Protein AF-A0A9X3YF16-F1 (afdb_monomer_lite)

Structure (mmCIF, N/CA/C/O backbone):
data_AF-A0A9X3YF16-F1
#
_entry.id   AF-A0A9X3YF16-F1
#
loop_
_atom_site.group_PDB
_atom_site.id
_atom_site.type_symbol
_atom_site.label_atom_id
_atom_site.label_alt_id
_atom_site.label_comp_id
_atom_site.label_asym_id
_atom_site.label_entity_id
_atom_site.label_seq_id
_atom_site.pdbx_PDB_ins_code
_atom_site.Cartn_x
_atom_site.Cartn_y
_atom_site.Cartn_z
_atom_site.occupancy
_atom_site.B_iso_or_equiv
_atom_site.auth_seq_id
_atom_site.auth_comp_id
_atom_site.auth_asym_id
_atom_site.auth_atom_id
_atom_site.pdbx_PDB_model_num
ATOM 1 N N . PHE A 1 1 ? 12.508 5.330 1.587 1.00 43.59 1 PHE A N 1
ATOM 2 C CA . PHE A 1 1 ? 12.145 4.875 2.956 1.00 43.59 1 PHE A CA 1
ATOM 3 C C . PHE A 1 1 ? 11.051 3.786 3.001 1.00 43.59 1 PHE A C 1
ATOM 5 O O . PHE A 1 1 ? 10.777 3.296 4.087 1.00 43.59 1 PHE A O 1
ATOM 12 N N . TYR A 1 2 ? 10.489 3.319 1.870 1.00 50.84 2 TYR A N 1
ATOM 13 C CA . TYR A 1 2 ? 9.583 2.142 1.817 1.00 50.84 2 TYR A CA 1
ATOM 14 C C . TYR A 1 2 ? 10.222 0.893 1.200 1.00 50.84 2 TYR A C 1
ATOM 16 O O . TYR A 1 2 ? 9.532 -0.011 0.733 1.00 50.84 2 TYR A O 1
ATOM 24 N N . ASP A 1 3 ? 11.551 0.831 1.236 1.00 57.22 3 ASP A N 1
ATOM 25 C CA . ASP A 1 3 ? 12.335 -0.262 0.661 1.00 57.22 3 ASP A CA 1
ATOM 26 C C . ASP A 1 3 ? 11.970 -1.622 1.276 1.00 57.22 3 ASP A C 1
ATOM 28 O O . ASP A 1 3 ? 12.069 -2.654 0.636 1.00 57.22 3 ASP A O 1
ATOM 32 N N . CYS A 1 4 ? 11.412 -1.620 2.486 1.00 56.59 4 CYS A N 1
ATOM 33 C CA . CYS A 1 4 ? 11.103 -2.821 3.242 1.00 56.59 4 CYS A CA 1
ATOM 34 C C . CYS A 1 4 ? 9.964 -3.697 2.695 1.00 56.59 4 CYS A C 1
ATOM 36 O O . CYS A 1 4 ? 10.047 -4.924 2.722 1.00 56.59 4 CYS A O 1
ATOM 38 N N . VAL A 1 5 ? 8.899 -3.086 2.171 1.00 60.16 5 VAL A N 1
ATOM 39 C CA . VAL A 1 5 ? 7.775 -3.842 1.581 1.00 60.16 5 VAL A CA 1
ATOM 40 C C . VAL A 1 5 ? 8.208 -4.505 0.270 1.00 60.16 5 VAL A C 1
ATOM 42 O O . VAL A 1 5 ? 7.710 -5.568 -0.092 1.00 60.16 5 VAL A O 1
ATOM 45 N N . ARG A 1 6 ? 9.191 -3.901 -0.402 1.00 59.97 6 ARG A N 1
ATOM 46 C CA . ARG A 1 6 ? 9.801 -4.402 -1.628 1.00 59.97 6 ARG A CA 1
ATOM 47 C C . ARG A 1 6 ? 10.916 -5.424 -1.360 1.00 59.97 6 ARG A C 1
ATOM 49 O O . ARG A 1 6 ? 10.971 -6.450 -2.033 1.00 59.97 6 ARG A O 1
ATOM 56 N N . ALA A 1 7 ? 11.742 -5.193 -0.339 1.00 55.59 7 ALA A N 1
ATOM 57 C CA . ALA A 1 7 ? 12.826 -6.071 0.107 1.00 55.59 7 ALA A CA 1
ATOM 58 C C . ALA A 1 7 ? 12.316 -7.386 0.714 1.00 55.59 7 ALA A C 1
ATOM 60 O O . ALA A 1 7 ? 12.927 -8.432 0.499 1.00 55.59 7 ALA A O 1
ATOM 61 N N . GLY A 1 8 ? 11.144 -7.373 1.364 1.00 56.91 8 GLY A N 1
ATOM 62 C CA . GLY A 1 8 ? 10.483 -8.592 1.843 1.00 56.91 8 GLY A CA 1
ATOM 63 C C . GLY A 1 8 ? 10.192 -9.617 0.737 1.00 56.91 8 GLY A C 1
ATOM 64 O O . GLY A 1 8 ? 10.149 -10.812 1.014 1.00 56.91 8 GLY A O 1
ATOM 65 N N . GLN A 1 9 ? 10.065 -9.184 -0.524 1.00 52.62 9 GLN A N 1
ATOM 66 C CA . GLN A 1 9 ? 9.916 -10.091 -1.667 1.00 52.62 9 GLN A CA 1
ATOM 67 C C . GLN A 1 9 ? 11.254 -10.684 -2.145 1.00 52.62 9 GLN A C 1
ATOM 69 O O . GLN A 1 9 ? 11.275 -11.743 -2.764 1.00 52.62 9 GLN A O 1
ATOM 74 N N . LEU A 1 10 ? 12.376 -10.027 -1.847 1.00 48.06 10 LEU A N 1
ATOM 75 C CA . LEU A 1 10 ? 13.723 -10.468 -2.224 1.00 48.06 10 LEU A CA 1
ATOM 76 C C . LEU A 1 10 ? 14.343 -11.430 -1.195 1.00 48.06 10 LEU A C 1
ATOM 78 O O . LEU A 1 10 ? 15.524 -11.751 -1.295 1.00 48.06 10 LEU A O 1
ATOM 82 N N . GLY A 1 11 ? 13.590 -11.865 -0.174 1.00 45.53 11 GLY A N 1
ATOM 83 C CA . GLY A 1 11 ? 14.117 -12.708 0.911 1.00 45.53 11 GLY A CA 1
ATOM 84 C C . GLY A 1 11 ? 15.170 -12.005 1.779 1.00 45.53 11 GLY A C 1
ATOM 85 O O . GLY A 1 11 ? 15.744 -12.609 2.680 1.00 45.53 11 GLY A O 1
ATOM 86 N N . GLN A 1 12 ? 15.416 -10.718 1.528 1.00 48.00 12 GLN A N 1
ATOM 87 C CA . GLN A 1 12 ? 16.156 -9.830 2.406 1.00 48.00 12 GLN A CA 1
ATOM 88 C C . GLN A 1 12 ? 15.147 -9.323 3.425 1.00 48.00 12 GLN A C 1
ATOM 90 O O . GLN A 1 12 ? 14.543 -8.261 3.289 1.00 48.00 12 GLN A O 1
ATOM 95 N N . GLU A 1 13 ? 14.901 -10.179 4.413 1.00 44.78 13 GLU A N 1
ATOM 96 C CA . GLU A 1 13 ? 14.236 -9.834 5.661 1.00 44.78 13 GLU A CA 1
ATOM 97 C C . GLU A 1 13 ? 14.681 -8.425 6.056 1.00 44.78 13 GLU A C 1
ATOM 99 O O . GLU A 1 13 ? 15.879 -8.154 6.134 1.00 44.78 13 GLU A O 1
ATOM 104 N N . CYS A 1 14 ? 13.715 -7.531 6.248 1.00 53.06 14 CYS A N 1
ATOM 105 C CA . CYS A 1 14 ? 13.881 -6.175 6.750 1.00 53.06 14 CYS A CA 1
ATOM 106 C C . CYS A 1 14 ? 14.637 -6.119 8.083 1.00 53.06 14 CYS A C 1
ATOM 108 O O . CYS A 1 14 ? 14.074 -5.814 9.128 1.00 53.06 14 CYS A O 1
ATOM 110 N N . LYS A 1 15 ? 15.937 -6.393 8.063 1.00 45.81 15 LYS A N 1
ATOM 111 C CA . LYS A 1 15 ? 16.815 -6.372 9.231 1.00 45.81 15 LYS A CA 1
ATOM 112 C C . LYS A 1 15 ? 17.221 -4.955 9.630 1.00 45.81 15 LYS A C 1
ATOM 114 O O . LYS A 1 15 ? 17.847 -4.784 10.666 1.00 45.81 15 LYS A O 1
ATOM 119 N N . LEU A 1 16 ? 16.841 -3.943 8.845 1.00 46.59 16 LEU A N 1
ATOM 120 C CA . LEU A 1 16 ? 17.149 -2.535 9.112 1.00 46.59 16 LEU A CA 1
ATOM 121 C C . LEU A 1 16 ? 15.959 -1.727 9.662 1.00 46.59 16 LEU A C 1
ATOM 123 O O . LEU A 1 16 ? 16.189 -0.652 10.209 1.00 46.59 16 LEU A O 1
ATOM 127 N N . ASN A 1 17 ? 14.708 -2.209 9.569 1.00 52.16 17 ASN A N 1
ATOM 128 C CA . ASN A 1 17 ? 13.563 -1.560 10.223 1.00 52.16 17 ASN A CA 1
ATOM 129 C C . ASN A 1 17 ? 12.371 -2.519 10.396 1.00 52.16 17 ASN A C 1
ATOM 131 O O . ASN A 1 17 ? 12.071 -3.298 9.494 1.00 52.16 17 ASN A O 1
ATOM 135 N N . SER A 1 18 ? 11.663 -2.451 11.528 1.00 58.12 18 SER A N 1
ATOM 136 C CA . SER A 1 18 ? 10.493 -3.307 11.786 1.00 58.12 18 SER A CA 1
ATOM 137 C C . SER A 1 18 ? 9.398 -3.080 10.725 1.00 58.12 18 SER A C 1
ATOM 139 O O . SER A 1 18 ? 9.183 -1.926 10.332 1.00 58.12 18 SER A O 1
ATOM 141 N N . PRO A 1 19 ? 8.651 -4.118 10.284 1.00 64.31 19 PRO A N 1
ATOM 142 C CA . PRO A 1 19 ? 7.491 -3.955 9.392 1.00 64.31 19 PRO A CA 1
ATOM 143 C C . PRO A 1 19 ? 6.504 -2.893 9.905 1.00 64.31 19 PRO A C 1
ATOM 145 O O . PRO A 1 19 ? 5.880 -2.181 9.120 1.00 64.31 19 PRO A O 1
ATOM 148 N N . GLN A 1 20 ? 6.460 -2.702 11.226 1.00 68.50 20 GLN A N 1
ATOM 149 C CA . GLN A 1 20 ? 5.693 -1.664 11.902 1.00 68.50 20 GLN A CA 1
ATOM 150 C C . GLN A 1 20 ? 6.000 -0.241 11.397 1.00 68.50 20 GLN A C 1
ATOM 152 O O . GLN A 1 20 ? 5.081 0.551 11.200 1.00 68.50 20 GLN A O 1
ATOM 157 N N . SER A 1 21 ? 7.271 0.099 11.152 1.00 71.19 21 SER A N 1
ATOM 158 C CA . SER A 1 21 ? 7.656 1.435 10.671 1.00 71.19 21 SER A CA 1
ATOM 159 C C . SER A 1 21 ? 7.239 1.677 9.222 1.00 71.19 21 SER A C 1
ATOM 161 O O . SER A 1 21 ? 6.919 2.811 8.853 1.00 71.19 21 SER A O 1
ATOM 163 N N . ALA A 1 22 ? 7.197 0.623 8.402 1.00 73.56 22 ALA A N 1
ATOM 164 C CA . ALA A 1 22 ? 6.645 0.716 7.056 1.00 73.56 22 ALA A CA 1
ATOM 165 C C . ALA A 1 22 ? 5.130 0.965 7.115 1.00 73.56 22 ALA A C 1
ATOM 167 O O . ALA A 1 22 ? 4.631 1.850 6.423 1.00 73.56 22 ALA A O 1
ATOM 168 N N . TYR A 1 23 ? 4.407 0.260 7.989 1.00 80.56 23 TYR A N 1
ATOM 169 C CA . TYR A 1 23 ? 2.962 0.435 8.161 1.00 80.56 23 TYR A CA 1
ATOM 170 C C . TYR A 1 23 ? 2.583 1.826 8.676 1.00 80.56 23 TYR A C 1
ATOM 172 O O . TYR A 1 23 ? 1.643 2.427 8.157 1.00 80.56 23 TYR A O 1
ATOM 180 N N . ASP A 1 24 ? 3.326 2.371 9.643 1.00 81.19 24 ASP A N 1
ATOM 181 C CA . ASP A 1 24 ? 3.095 3.726 10.163 1.00 81.19 24 ASP A CA 1
ATOM 182 C C . ASP A 1 24 ? 3.248 4.782 9.062 1.00 81.19 24 ASP A C 1
ATOM 184 O O . ASP A 1 24 ? 2.406 5.665 8.882 1.00 81.19 24 ASP A O 1
ATOM 188 N N . SER A 1 25 ? 4.291 4.627 8.251 1.00 79.88 25 SER A N 1
ATOM 189 C CA . SER A 1 25 ? 4.562 5.524 7.135 1.00 79.88 25 SER A CA 1
ATOM 190 C C . SER A 1 25 ? 3.444 5.426 6.075 1.00 79.88 25 SER A C 1
ATOM 192 O O . SER A 1 25 ? 2.908 6.456 5.655 1.00 79.88 25 SER A O 1
ATOM 194 N N . ILE A 1 26 ? 2.999 4.213 5.707 1.00 81.62 26 ILE A N 1
ATOM 195 C CA . ILE A 1 26 ? 1.885 4.039 4.757 1.00 81.62 26 ILE A CA 1
ATOM 196 C C . ILE A 1 26 ? 0.583 4.616 5.328 1.00 81.62 26 ILE A C 1
ATOM 198 O O . ILE A 1 26 ? -0.162 5.280 4.610 1.00 81.62 26 ILE A O 1
ATOM 202 N N . THR A 1 27 ? 0.327 4.419 6.623 1.00 85.00 27 THR A N 1
ATOM 203 C CA . THR A 1 27 ? -0.831 4.994 7.323 1.00 85.00 27 THR A CA 1
ATOM 204 C C . THR A 1 27 ? -0.830 6.517 7.202 1.00 85.00 27 THR A C 1
ATOM 206 O O . THR A 1 27 ? -1.839 7.102 6.818 1.00 85.00 27 THR A O 1
ATOM 209 N N . LYS A 1 28 ? 0.313 7.176 7.427 1.00 84.56 28 LYS A N 1
ATOM 210 C CA . LYS A 1 28 ? 0.450 8.630 7.229 1.00 84.56 28 LYS A CA 1
ATOM 211 C C . LYS A 1 28 ? 0.184 9.048 5.784 1.00 84.56 28 LYS A C 1
ATOM 213 O O . LYS A 1 28 ? -0.497 10.044 5.551 1.00 84.56 28 LYS A O 1
ATOM 218 N N . ALA A 1 29 ? 0.682 8.288 4.813 1.00 83.31 29 ALA A N 1
ATOM 219 C CA . ALA A 1 29 ? 0.458 8.577 3.400 1.00 83.31 29 ALA A CA 1
ATOM 220 C C . ALA A 1 29 ? -1.022 8.406 2.994 1.00 83.31 29 ALA A C 1
ATOM 222 O O . ALA A 1 29 ? -1.550 9.215 2.231 1.00 83.31 29 ALA A O 1
ATOM 223 N N . LEU A 1 30 ? -1.717 7.409 3.547 1.00 83.00 30 LEU A N 1
ATOM 224 C CA . LEU A 1 30 ? -3.161 7.212 3.390 1.00 83.00 30 LEU A CA 1
ATOM 225 C C . LEU A 1 30 ? -3.970 8.349 4.020 1.00 83.00 30 LEU A C 1
ATOM 227 O O . LEU A 1 30 ? -4.871 8.889 3.378 1.00 83.00 30 LEU A O 1
ATOM 231 N N . VAL A 1 31 ? -3.619 8.75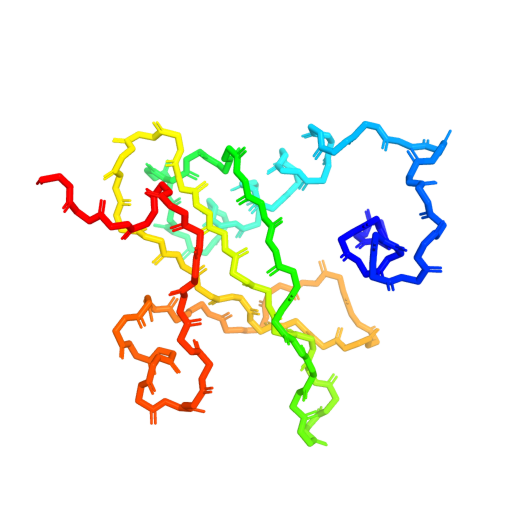5 5.241 1.00 85.19 31 VAL A N 1
ATOM 232 C CA . VAL A 1 31 ? -4.214 9.906 5.938 1.00 85.19 31 VAL A CA 1
ATOM 233 C C . VAL A 1 31 ? -4.068 11.173 5.093 1.00 85.19 31 VAL A C 1
ATOM 235 O O . VAL A 1 31 ? -5.052 11.880 4.888 1.00 85.19 31 VAL A O 1
ATOM 238 N N . ALA A 1 32 ? -2.887 11.414 4.513 1.00 84.25 32 ALA A N 1
ATOM 239 C CA . ALA A 1 32 ? -2.641 12.544 3.612 1.00 84.25 32 ALA A CA 1
ATOM 240 C C . ALA A 1 32 ? -3.484 12.498 2.320 1.00 84.25 32 ALA A C 1
ATOM 242 O O . ALA A 1 32 ? -3.747 13.534 1.717 1.00 84.25 32 ALA A O 1
ATOM 243 N N . LYS A 1 33 ? -3.947 11.311 1.904 1.00 82.75 33 LYS A N 1
ATOM 244 C CA . LYS A 1 33 ? -4.886 11.106 0.786 1.00 82.75 33 LYS A CA 1
ATOM 245 C C . LYS A 1 33 ? -6.359 11.083 1.232 1.00 82.75 33 LYS A C 1
ATOM 247 O O . LYS A 1 33 ? -7.227 10.711 0.445 1.00 82.75 33 LYS A O 1
ATOM 252 N N . GLY A 1 34 ? -6.654 11.449 2.482 1.00 81.56 34 GLY A N 1
ATOM 253 C CA . GLY A 1 34 ? -8.012 11.507 3.034 1.00 81.56 34 GLY A CA 1
ATOM 254 C C . GLY A 1 34 ? -8.560 10.170 3.546 1.00 81.56 34 GLY A C 1
ATOM 255 O O . GLY A 1 34 ? -9.753 10.059 3.813 1.00 81.56 34 GLY A O 1
ATOM 256 N N . ARG A 1 35 ? -7.721 9.137 3.695 1.00 81.62 35 ARG A N 1
ATOM 257 C CA . ARG A 1 35 ? -8.098 7.812 4.224 1.00 81.62 35 ARG A CA 1
ATOM 258 C C . ARG A 1 35 ? -7.708 7.679 5.695 1.00 81.62 35 ARG A C 1
ATOM 260 O O . ARG A 1 35 ? -6.951 6.794 6.075 1.00 81.62 35 ARG A O 1
ATOM 267 N N . THR A 1 36 ? -8.226 8.584 6.520 1.00 77.56 36 THR A N 1
ATOM 268 C CA . THR A 1 36 ? -7.871 8.708 7.945 1.00 77.56 36 THR A CA 1
ATOM 269 C C . THR A 1 36 ? -8.350 7.554 8.826 1.00 77.56 36 THR A C 1
ATOM 271 O O . THR A 1 36 ? -7.870 7.400 9.943 1.00 77.56 36 THR A O 1
ATOM 274 N N . THR A 1 37 ? -9.269 6.729 8.327 1.00 76.56 37 THR A N 1
ATOM 275 C CA . THR A 1 37 ? -9.888 5.619 9.063 1.00 76.56 37 THR A CA 1
ATOM 276 C C . THR A 1 37 ? -9.170 4.281 8.898 1.00 76.56 37 THR A C 1
ATOM 278 O O . THR A 1 37 ? -9.602 3.297 9.484 1.00 76.56 37 T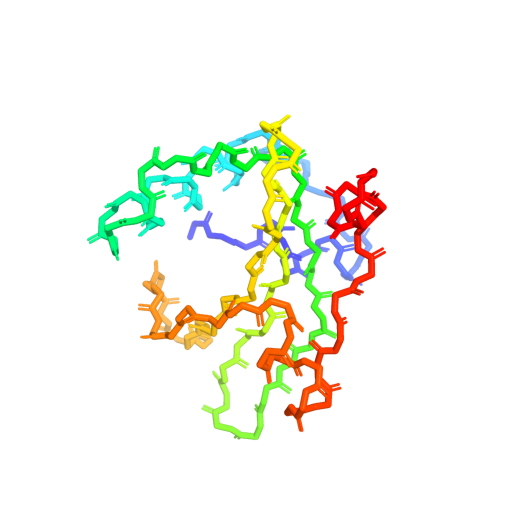HR A O 1
ATOM 281 N N . CYS A 1 38 ? -8.110 4.212 8.087 1.00 81.56 38 CYS A N 1
ATOM 282 C CA . CYS A 1 38 ? -7.374 2.974 7.854 1.00 81.56 38 CYS A CA 1
ATOM 283 C C . CYS A 1 38 ? -6.025 3.006 8.568 1.00 81.56 38 CYS A C 1
ATOM 285 O O . CYS A 1 38 ? -5.064 3.587 8.057 1.00 81.56 38 CYS A O 1
ATOM 287 N N . LYS A 1 39 ? -5.926 2.345 9.724 1.00 86.31 39 LYS A N 1
ATOM 288 C CA . LYS A 1 39 ? -4.629 2.105 10.360 1.00 86.31 39 LYS A CA 1
ATOM 289 C C . LYS A 1 39 ? -3.997 0.856 9.764 1.00 86.31 39 LYS A C 1
ATOM 291 O O . LYS A 1 39 ? -4.509 -0.232 9.975 1.00 86.31 39 LYS 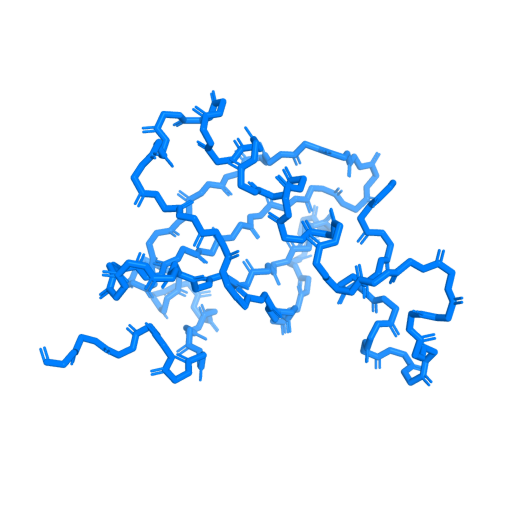A O 1
ATOM 296 N N . VAL A 1 40 ? -2.895 0.964 9.030 1.00 85.31 40 VAL A N 1
ATOM 297 C CA . VAL A 1 40 ? -2.296 -0.210 8.374 1.00 85.31 40 VAL A CA 1
ATOM 298 C C . VAL A 1 40 ? -1.775 -1.193 9.428 1.00 85.31 40 VAL A C 1
ATOM 300 O O . VAL A 1 40 ? -0.928 -0.845 10.247 1.00 85.31 40 VAL A O 1
ATOM 303 N N . ALA A 1 41 ? -2.284 -2.425 9.401 1.00 83.44 41 ALA A N 1
ATOM 304 C CA . ALA A 1 41 ? -1.815 -3.550 10.218 1.00 83.44 41 ALA A CA 1
ATOM 305 C C . ALA A 1 41 ? -1.093 -4.623 9.394 1.00 83.44 41 ALA A C 1
ATOM 307 O O . ALA A 1 41 ? -0.405 -5.475 9.950 1.00 83.44 41 ALA A O 1
ATOM 308 N N . GLY A 1 42 ? -1.240 -4.586 8.072 1.00 82.94 42 GLY A N 1
ATOM 309 C CA . GLY A 1 42 ? -0.523 -5.463 7.161 1.00 82.94 42 GLY A CA 1
ATOM 310 C C . GLY A 1 42 ? -0.338 -4.790 5.814 1.00 82.94 42 GLY A C 1
ATOM 311 O O . GLY A 1 42 ? -1.215 -4.060 5.360 1.00 82.94 42 GLY A O 1
ATOM 312 N N . ALA A 1 43 ? 0.793 -5.044 5.170 1.00 83.31 43 ALA A N 1
ATOM 313 C CA . ALA A 1 43 ? 1.033 -4.649 3.792 1.00 83.31 43 ALA A CA 1
ATOM 314 C C . ALA A 1 43 ? 1.650 -5.822 3.038 1.00 83.31 43 ALA A C 1
ATOM 316 O O . ALA A 1 43 ? 2.473 -6.555 3.586 1.00 83.31 43 ALA A O 1
ATOM 317 N N . ARG A 1 44 ? 1.264 -5.993 1.777 1.00 82.62 44 ARG A N 1
ATOM 318 C CA . ARG A 1 44 ? 1.831 -6.995 0.884 1.00 82.62 44 ARG A CA 1
ATOM 319 C C . ARG A 1 44 ? 2.066 -6.366 -0.474 1.00 82.62 44 ARG A C 1
ATOM 321 O O . ARG A 1 44 ? 1.163 -5.798 -1.078 1.00 82.62 44 ARG A O 1
ATOM 328 N N . TYR A 1 45 ? 3.279 -6.503 -0.977 1.00 83.12 45 TYR A N 1
ATOM 329 C CA . TYR A 1 45 ? 3.561 -6.171 -2.361 1.00 83.12 45 TY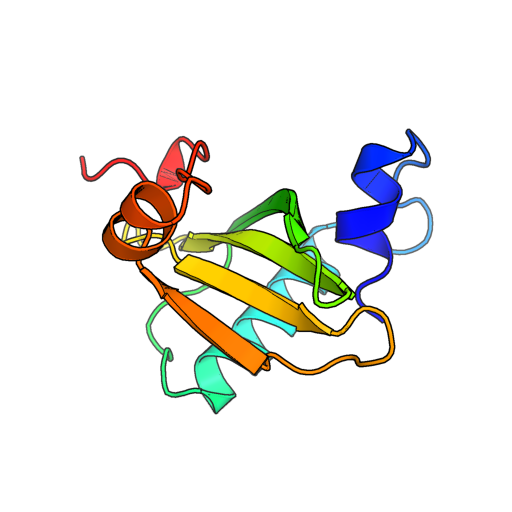R A CA 1
ATOM 330 C C . TYR A 1 45 ? 2.880 -7.197 -3.282 1.00 83.12 45 TYR A C 1
ATOM 332 O O . TYR A 1 45 ? 3.002 -8.409 -3.087 1.00 83.12 45 TYR A O 1
ATOM 340 N N . ILE A 1 46 ? 2.115 -6.711 -4.256 1.00 84.69 46 ILE A N 1
ATOM 341 C CA . ILE A 1 46 ? 1.424 -7.539 -5.250 1.00 84.69 46 ILE A CA 1
ATOM 342 C C . ILE A 1 46 ? 2.309 -7.722 -6.481 1.00 84.69 46 ILE A C 1
ATOM 344 O O . ILE A 1 46 ? 2.400 -8.829 -7.005 1.00 84.69 46 ILE A O 1
ATOM 348 N N . GLY A 1 47 ? 2.936 -6.643 -6.947 1.00 82.88 47 GLY A N 1
ATOM 349 C CA . GLY A 1 47 ? 3.659 -6.606 -8.213 1.00 82.88 47 GLY A CA 1
ATOM 350 C C . GLY A 1 47 ? 4.026 -5.180 -8.606 1.00 82.88 47 GLY A C 1
ATOM 351 O O . GLY A 1 47 ? 3.817 -4.252 -7.834 1.00 82.88 47 GLY A O 1
ATOM 352 N N . ALA A 1 48 ? 4.546 -5.003 -9.816 1.00 84.81 48 ALA A N 1
ATOM 353 C CA . ALA A 1 48 ? 4.707 -3.692 -10.434 1.00 84.81 48 ALA A CA 1
ATOM 354 C C . ALA A 1 48 ? 3.915 -3.654 -11.744 1.00 84.81 48 ALA A C 1
ATOM 356 O O . ALA A 1 48 ? 3.778 -4.667 -12.427 1.00 84.81 48 ALA A O 1
ATOM 357 N N . THR A 1 49 ? 3.384 -2.485 -12.077 1.00 83.06 49 THR A N 1
ATOM 358 C CA . THR A 1 49 ? 2.718 -2.213 -13.355 1.00 83.06 49 THR A CA 1
ATOM 359 C C . THR A 1 49 ? 3.738 -1.888 -14.446 1.00 83.06 49 THR A C 1
ATOM 361 O O . THR A 1 49 ? 4.871 -1.496 -14.159 1.00 83.06 49 THR A O 1
ATOM 364 N N . GLU A 1 50 ? 3.313 -1.960 -15.710 1.00 81.62 50 GLU A N 1
ATOM 365 C CA . GLU A 1 50 ? 4.133 -1.565 -16.867 1.00 81.62 50 GLU A CA 1
ATOM 366 C C . GLU A 1 50 ? 4.578 -0.095 -16.808 1.00 81.62 50 GLU A C 1
ATOM 368 O O . GLU A 1 50 ? 5.659 0.258 -17.275 1.00 81.62 50 GLU A O 1
ATOM 373 N N . ALA A 1 51 ? 3.793 0.754 -16.137 1.00 81.62 51 ALA A N 1
ATOM 374 C CA . ALA A 1 51 ? 4.115 2.155 -15.877 1.00 81.62 51 ALA A CA 1
ATOM 375 C C . ALA A 1 51 ? 5.198 2.356 -14.797 1.00 81.62 51 ALA A C 1
ATOM 377 O O . ALA A 1 51 ? 5.410 3.481 -14.350 1.00 81.62 51 ALA A O 1
ATOM 378 N N . LYS A 1 52 ? 5.883 1.288 -14.360 1.00 82.56 52 LYS A N 1
ATOM 379 C CA . LYS A 1 52 ? 6.874 1.317 -13.272 1.00 82.56 52 LYS A CA 1
ATOM 380 C C . LYS A 1 52 ? 6.290 1.867 -11.971 1.00 82.56 52 LYS A C 1
ATOM 382 O O . LYS A 1 52 ? 6.955 2.608 -11.245 1.00 82.56 52 LYS A O 1
ATOM 387 N N . ASN A 1 53 ? 5.047 1.488 -11.678 1.00 85.44 53 ASN A N 1
ATOM 388 C CA . ASN A 1 53 ? 4.439 1.715 -10.373 1.00 85.44 53 ASN A CA 1
ATOM 389 C C . ASN A 1 53 ? 4.371 0.401 -9.603 1.00 85.44 53 ASN A C 1
ATOM 391 O O . ASN A 1 53 ? 3.784 -0.564 -10.090 1.00 85.44 53 ASN A O 1
ATOM 395 N N . ASP A 1 54 ? 4.935 0.388 -8.405 1.00 85.88 54 ASP A N 1
ATOM 396 C CA . ASP A 1 54 ? 4.783 -0.666 -7.418 1.00 85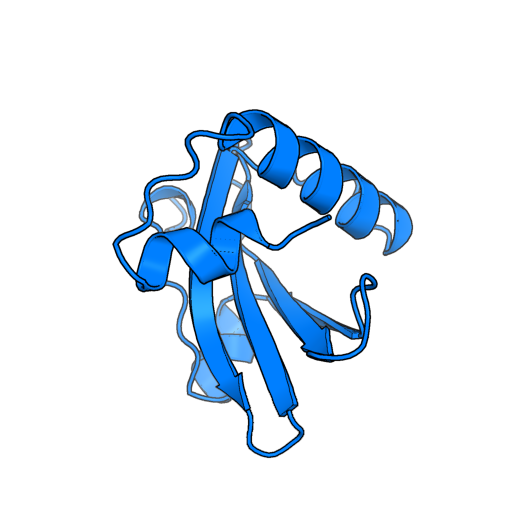.88 54 ASP A CA 1
ATOM 397 C C . ASP A 1 54 ? 3.338 -0.702 -6.911 1.00 85.88 54 ASP A C 1
ATOM 399 O O . ASP A 1 54 ? 2.757 0.320 -6.539 1.00 85.88 54 ASP A O 1
ATOM 403 N N . VAL A 1 55 ? 2.768 -1.901 -6.900 1.00 87.88 55 VAL A N 1
ATOM 404 C CA . VAL A 1 55 ? 1.409 -2.206 -6.468 1.00 87.88 55 VAL A CA 1
ATOM 405 C C . VAL A 1 55 ? 1.493 -2.904 -5.123 1.00 87.88 55 VAL A C 1
ATOM 407 O O . VAL A 1 55 ? 1.994 -4.025 -5.014 1.00 87.88 55 VAL A O 1
ATOM 410 N N . ILE A 1 56 ? 0.993 -2.245 -4.087 1.00 85.44 56 ILE A N 1
ATOM 411 C CA . ILE A 1 56 ? 1.050 -2.732 -2.708 1.00 85.44 56 ILE A CA 1
ATOM 412 C C . ILE A 1 56 ? -0.372 -2.789 -2.164 1.00 85.44 56 ILE A C 1
ATOM 414 O O . ILE A 1 56 ? -1.038 -1.762 -2.096 1.00 85.44 56 ILE A O 1
ATOM 418 N N . GLU A 1 57 ? -0.843 -3.961 -1.745 1.00 87.44 57 GLU A N 1
ATOM 419 C CA . GLU A 1 57 ? -2.050 -4.031 -0.921 1.00 87.44 57 GLU A CA 1
ATOM 420 C C . GLU A 1 57 ? -1.723 -3.749 0.538 1.00 87.44 57 GLU A C 1
ATOM 422 O O . GLU A 1 57 ? -0.682 -4.145 1.061 1.00 87.44 57 GLU A O 1
ATOM 427 N N . VAL A 1 58 ? -2.658 -3.100 1.211 1.00 87.00 58 VAL A N 1
ATOM 428 C CA . VAL A 1 58 ? -2.630 -2.873 2.644 1.00 87.00 58 VAL A CA 1
ATOM 429 C C . VAL A 1 58 ? -3.947 -3.275 3.266 1.00 87.00 58 VAL A C 1
ATOM 431 O O . VAL A 1 58 ? -5.010 -3.191 2.645 1.00 87.00 58 VAL A O 1
ATOM 434 N N . ALA A 1 59 ? -3.855 -3.716 4.509 1.00 86.75 59 ALA A N 1
ATOM 435 C CA . ALA A 1 59 ? -4.991 -4.064 5.324 1.00 86.75 59 ALA A CA 1
ATOM 436 C C . ALA A 1 59 ? -5.064 -3.188 6.559 1.00 86.75 59 ALA A C 1
ATOM 438 O O . ALA A 1 59 ? -4.062 -2.969 7.249 1.00 86.75 59 ALA A O 1
ATOM 439 N N . CYS A 1 60 ? -6.270 -2.702 6.828 1.00 86.31 60 CYS A N 1
ATOM 440 C CA . CYS A 1 60 ? -6.550 -1.851 7.968 1.00 86.31 60 CYS A CA 1
ATOM 441 C C . CYS A 1 60 ? -6.767 -2.717 9.222 1.00 86.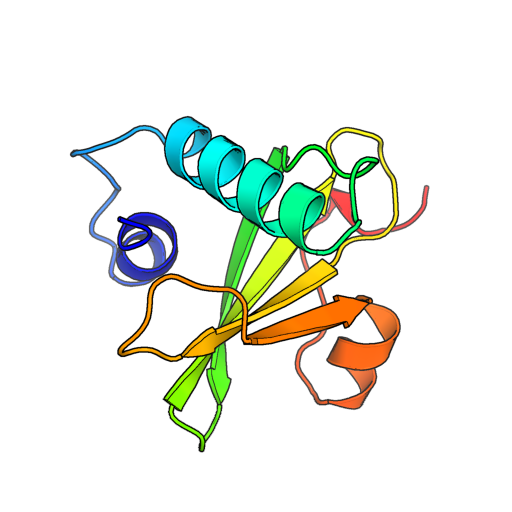31 60 CYS A C 1
ATOM 443 O O . CYS A 1 60 ? -7.454 -3.735 9.174 1.00 86.31 60 CYS A O 1
ATOM 445 N N . ALA A 1 61 ? -6.206 -2.296 10.353 1.00 81.62 61 ALA A N 1
ATOM 446 C CA . ALA A 1 61 ? -6.366 -2.904 11.671 1.00 81.62 61 ALA A CA 1
ATOM 447 C C . ALA A 1 61 ? -7.829 -2.892 12.127 1.00 81.62 61 ALA A C 1
ATOM 449 O O . ALA A 1 61 ? -8.268 -3.778 12.851 1.00 81.62 61 ALA A O 1
ATOM 450 N N . ASP A 1 62 ? -8.574 -1.887 11.671 1.00 73.12 62 ASP A N 1
ATOM 451 C CA . ASP A 1 62 ? -9.962 -1.615 12.030 1.00 73.12 62 ASP A CA 1
ATOM 452 C C . ASP A 1 62 ? -10.957 -2.619 11.408 1.00 73.12 62 ASP A C 1
ATOM 454 O O . ASP A 1 62 ? -12.165 -2.477 11.575 1.00 73.12 62 ASP A O 1
ATOM 458 N N . GLY A 1 63 ? -10.475 -3.614 10.645 1.00 68.81 63 GLY A N 1
ATOM 459 C CA . GLY A 1 63 ? -11.318 -4.568 9.908 1.00 68.81 63 GLY A CA 1
ATOM 460 C C . GLY A 1 63 ? -12.082 -3.938 8.736 1.00 68.81 63 GLY A C 1
ATOM 461 O O . GLY A 1 63 ? -12.970 -4.559 8.154 1.00 68.81 63 GLY A O 1
ATOM 462 N N . GLY A 1 64 ? -11.753 -2.686 8.408 1.00 71.62 64 GLY A N 1
ATOM 463 C CA . GLY A 1 64 ? -12.299 -1.956 7.273 1.00 71.62 64 GLY A CA 1
ATOM 464 C C . GLY A 1 64 ? -11.809 -2.492 5.921 1.00 71.62 64 GLY A C 1
ATOM 465 O O . GLY A 1 64 ? -10.948 -3.370 5.859 1.00 71.62 64 GLY A O 1
ATOM 466 N N . PRO A 1 65 ? -12.344 -1.958 4.809 1.00 75.88 65 PRO A N 1
ATOM 467 C CA . PRO A 1 65 ? -11.937 -2.381 3.477 1.00 75.88 65 PRO A CA 1
ATOM 468 C C . PRO A 1 65 ? -10.448 -2.105 3.245 1.00 75.88 65 PRO A C 1
ATOM 470 O O . PRO A 1 65 ? -9.972 -0.997 3.484 1.00 75.88 65 PRO A O 1
ATOM 473 N N . GLY A 1 66 ? -9.741 -3.108 2.728 1.00 81.25 66 GLY A N 1
ATOM 474 C CA . GLY A 1 66 ? -8.366 -2.955 2.275 1.00 81.25 66 GLY A CA 1
ATOM 475 C C . GLY A 1 66 ? -8.221 -2.017 1.087 1.00 81.25 66 GLY A C 1
ATOM 476 O O . GLY A 1 66 ? -9.151 -1.818 0.290 1.00 81.25 66 GLY A O 1
ATOM 477 N N . PHE A 1 67 ? -7.011 -1.490 0.941 1.00 87.31 67 PHE A N 1
ATOM 478 C CA . PHE A 1 67 ? -6.646 -0.603 -0.155 1.00 87.31 67 PHE A CA 1
ATOM 479 C C . PHE A 1 67 ? -5.445 -1.150 -0.911 1.00 87.31 67 PHE A C 1
ATOM 481 O O . PHE A 1 67 ? -4.593 -1.833 -0.349 1.00 87.31 67 PHE A O 1
ATOM 488 N N . VAL A 1 68 ? -5.368 -0.813 -2.189 1.00 89.06 68 VAL A N 1
ATOM 489 C CA . VAL A 1 68 ? -4.208 -1.046 -3.038 1.00 89.06 68 VAL A CA 1
ATOM 490 C C . VAL A 1 68 ? -3.610 0.297 -3.408 1.00 89.06 68 VAL A C 1
ATOM 492 O O . VAL A 1 68 ? -4.308 1.221 -3.819 1.00 89.06 68 VAL A O 1
ATOM 495 N N . LEU A 1 69 ? -2.307 0.412 -3.221 1.00 87.62 69 LEU A N 1
ATOM 496 C CA . LEU A 1 69 ? -1.527 1.611 -3.441 1.00 87.62 69 LEU A CA 1
ATOM 497 C C . LEU A 1 69 ? -0.683 1.417 -4.686 1.00 87.62 69 LEU A C 1
ATOM 499 O O . LEU A 1 69 ? 0.027 0.418 -4.794 1.00 87.62 69 LEU A O 1
ATOM 503 N N . HIS A 1 70 ? -0.755 2.378 -5.599 1.00 88.19 70 HIS A N 1
ATOM 504 C CA . HIS A 1 70 ? 0.178 2.489 -6.709 1.00 88.19 70 HIS A CA 1
ATOM 505 C C . HIS A 1 70 ? 1.189 3.570 -6.361 1.00 88.19 70 HIS A C 1
ATOM 507 O O . HIS A 1 70 ? 0.820 4.715 -6.079 1.00 88.19 70 HIS A O 1
ATOM 513 N N . MET A 1 71 ? 2.460 3.197 -6.349 1.00 83.06 71 MET A N 1
ATOM 514 C CA . MET A 1 71 ? 3.560 4.091 -6.016 1.00 83.06 71 MET A CA 1
ATOM 515 C C . MET A 1 71 ? 4.599 4.024 -7.128 1.00 83.06 71 MET A C 1
ATOM 517 O O . MET A 1 71 ? 4.987 2.925 -7.505 1.00 83.06 71 MET A O 1
ATOM 521 N N . PRO A 1 72 ? 5.082 5.152 -7.656 1.00 83.44 72 PRO A N 1
ATOM 522 C CA . PRO A 1 72 ? 6.114 5.125 -8.676 1.00 83.44 72 PRO A CA 1
ATOM 523 C C . PRO A 1 72 ? 7.399 4.563 -8.081 1.00 83.44 72 PRO A C 1
ATOM 525 O O . PRO A 1 72 ? 7.808 4.965 -6.996 1.00 83.44 72 PRO A O 1
ATOM 528 N N . GLN A 1 73 ? 8.075 3.674 -8.808 1.00 77.25 73 GLN A N 1
ATOM 529 C CA . GLN A 1 73 ? 9.332 3.070 -8.352 1.00 77.25 73 GLN A CA 1
ATOM 530 C C . GLN A 1 73 ? 10.420 4.113 -8.052 1.00 77.25 73 GLN A C 1
ATOM 532 O O . GLN A 1 73 ? 11.269 3.899 -7.192 1.00 77.25 73 GLN A O 1
ATOM 537 N N . SER A 1 74 ? 10.391 5.244 -8.762 1.00 72.81 74 SER A N 1
ATOM 538 C CA . SER A 1 74 ? 11.321 6.364 -8.573 1.00 72.81 74 SER A CA 1
ATOM 539 C C . SER A 1 74 ? 10.846 7.387 -7.533 1.00 72.81 74 SER A C 1
ATOM 541 O O . SER A 1 74 ? 11.476 8.432 -7.382 1.00 72.81 74 SER A O 1
ATOM 543 N N . GLY A 1 75 ? 9.733 7.139 -6.838 1.00 65.38 75 GLY A N 1
ATOM 544 C CA . GLY A 1 75 ? 9.142 8.076 -5.890 1.00 65.38 75 GLY A CA 1
ATOM 545 C C . GLY A 1 75 ? 8.713 7.415 -4.587 1.00 65.38 75 GLY A C 1
ATOM 546 O O . GLY A 1 75 ? 8.649 6.201 -4.440 1.00 65.38 75 GLY A O 1
ATOM 547 N N . ASN A 1 76 ? 8.451 8.251 -3.589 1.00 65.38 76 ASN A N 1
ATOM 548 C CA . ASN A 1 76 ? 8.165 7.807 -2.224 1.00 65.38 76 ASN A CA 1
ATOM 549 C C . ASN A 1 76 ? 6.758 8.253 -1.772 1.00 65.38 76 ASN A C 1
ATOM 551 O O . ASN A 1 76 ? 6.464 8.299 -0.576 1.00 65.38 76 ASN A O 1
ATOM 555 N N . THR A 1 77 ? 5.911 8.608 -2.743 1.00 76.44 77 THR A N 1
ATOM 556 C CA . THR A 1 77 ? 4.542 9.108 -2.590 1.00 76.44 77 THR A CA 1
ATOM 557 C C . THR A 1 77 ? 3.545 8.131 -3.200 1.00 76.44 77 THR A C 1
ATOM 559 O O . THR A 1 77 ? 3.870 7.346 -4.086 1.00 76.44 77 THR A O 1
ATOM 562 N N . ILE A 1 78 ? 2.309 8.177 -2.710 1.00 83.19 78 ILE A N 1
ATOM 563 C CA . ILE A 1 78 ? 1.212 7.424 -3.312 1.00 83.19 78 ILE A CA 1
ATOM 564 C C . ILE A 1 78 ? 0.720 8.194 -4.536 1.00 83.19 78 ILE A C 1
ATOM 566 O O . ILE A 1 78 ? 0.256 9.332 -4.401 1.00 83.19 78 ILE A O 1
ATOM 570 N N . ASP A 1 79 ? 0.793 7.564 -5.702 1.00 85.69 79 ASP A N 1
ATOM 571 C CA . ASP A 1 79 ? 0.218 8.090 -6.937 1.00 85.69 79 ASP A CA 1
ATOM 572 C C . ASP A 1 79 ? -1.296 7.862 -6.931 1.00 85.69 79 ASP A C 1
ATOM 574 O O . ASP A 1 79 ? -2.075 8.819 -6.932 1.00 85.69 79 ASP A O 1
ATOM 578 N N . GLN A 1 80 ? -1.716 6.604 -6.744 1.00 86.81 80 GLN A N 1
ATOM 579 C CA . GLN A 1 80 ? -3.128 6.215 -6.702 1.00 86.81 80 GLN A CA 1
ATOM 580 C C . GLN A 1 80 ? -3.456 5.325 -5.502 1.00 86.81 80 GLN A C 1
ATOM 582 O O . GLN A 1 80 ? -2.653 4.497 -5.072 1.00 86.81 80 GLN A O 1
ATOM 587 N N . VAL A 1 81 ? -4.679 5.485 -4.989 1.00 88.19 81 VAL A N 1
ATOM 588 C CA . VAL A 1 81 ? -5.283 4.613 -3.975 1.00 88.19 81 VAL A CA 1
ATOM 589 C C . VAL A 1 81 ? -6.523 3.977 -4.587 1.00 88.19 81 VAL A C 1
ATOM 591 O O . VAL A 1 81 ? -7.490 4.674 -4.891 1.00 88.19 81 VAL A O 1
ATOM 594 N N . LEU A 1 82 ? -6.507 2.660 -4.736 1.00 88.06 82 LEU A N 1
ATOM 595 C CA . LEU A 1 82 ? -7.632 1.865 -5.205 1.00 88.06 82 LEU A CA 1
ATOM 596 C C . LEU A 1 82 ? -8.227 1.075 -4.044 1.00 88.06 82 LEU A C 1
ATOM 598 O O . LEU A 1 82 ? -7.530 0.653 -3.125 1.00 88.06 82 LEU A O 1
ATOM 602 N N . SER A 1 83 ? -9.537 0.860 -4.076 1.00 86.38 83 SER A N 1
ATOM 603 C CA . SER A 1 83 ? -10.161 -0.141 -3.203 1.00 86.38 83 SER A CA 1
ATOM 604 C C . SER A 1 83 ? -9.845 -1.552 -3.702 1.00 86.38 83 SER A C 1
ATOM 606 O O . SER A 1 83 ? -9.650 -1.748 -4.901 1.00 86.38 83 SER A O 1
ATOM 608 N N . CYS A 1 84 ? -9.874 -2.552 -2.817 1.00 83.44 84 CYS A N 1
ATOM 609 C CA . CYS A 1 84 ? -9.674 -3.950 -3.223 1.00 83.44 84 CYS A CA 1
ATOM 610 C C . CYS A 1 84 ? -10.609 -4.419 -4.354 1.00 83.44 84 CYS A C 1
ATOM 612 O O . CYS A 1 84 ? -10.219 -5.243 -5.175 1.00 83.44 84 CYS A O 1
ATOM 614 N N . GLY A 1 85 ? -11.836 -3.886 -4.432 1.00 81.38 85 GLY A N 1
ATOM 615 C CA . GLY A 1 85 ? -12.755 -4.193 -5.534 1.00 81.38 85 GLY A CA 1
ATOM 616 C C . GLY A 1 85 ? -12.295 -3.605 -6.873 1.00 81.38 85 GLY A C 1
ATOM 617 O O . GLY A 1 85 ? -12.351 -4.277 -7.898 1.00 81.38 85 GLY A O 1
ATOM 618 N N . GLN A 1 86 ? -11.786 -2.370 -6.863 1.00 85.31 86 GLN A N 1
ATOM 619 C CA . GLN A 1 86 ? -11.247 -1.720 -8.062 1.00 85.31 86 GLN A CA 1
ATOM 620 C C . GLN A 1 86 ? -9.937 -2.363 -8.517 1.00 85.31 86 GLN A C 1
ATOM 622 O O . GLN A 1 86 ? -9.731 -2.564 -9.710 1.00 85.31 86 GLN A O 1
ATOM 627 N N . SER A 1 87 ? -9.059 -2.712 -7.578 1.00 85.56 87 SER A N 1
ATOM 628 C CA . SER A 1 87 ? -7.793 -3.361 -7.909 1.00 85.56 87 SER A CA 1
ATOM 629 C C . SER A 1 87 ? -8.008 -4.769 -8.464 1.00 85.56 87 SER A C 1
ATOM 631 O O . SER A 1 87 ? -7.317 -5.161 -9.398 1.00 85.56 87 SER A O 1
ATOM 633 N N . ALA A 1 88 ? -9.006 -5.506 -7.963 1.00 83.94 88 ALA A N 1
ATOM 634 C CA . ALA A 1 88 ? -9.393 -6.800 -8.515 1.00 83.94 88 ALA A CA 1
ATOM 635 C C . ALA A 1 88 ? -9.834 -6.688 -9.983 1.00 83.94 88 ALA A C 1
ATOM 637 O O . ALA A 1 88 ? -9.416 -7.505 -10.801 1.00 83.94 88 ALA A O 1
ATOM 638 N N . ALA A 1 89 ? -10.593 -5.645 -10.337 1.00 80.88 89 ALA A N 1
ATOM 639 C CA . ALA A 1 89 ? -10.954 -5.368 -11.729 1.00 80.88 89 ALA A CA 1
ATOM 640 C C . ALA A 1 89 ? -9.731 -5.034 -12.610 1.00 80.88 89 ALA A C 1
ATOM 642 O O . ALA A 1 89 ? -9.736 -5.326 -13.800 1.00 80.88 89 ALA A O 1
ATOM 643 N N . ALA A 1 90 ? -8.669 -4.479 -12.020 1.00 79.31 90 ALA A N 1
ATOM 644 C CA . ALA A 1 90 ? -7.392 -4.204 -12.682 1.00 79.31 90 ALA A CA 1
ATOM 645 C C . ALA A 1 90 ? -6.404 -5.394 -12.658 1.00 79.31 90 ALA A C 1
ATOM 647 O O . ALA A 1 90 ? -5.238 -5.230 -13.009 1.00 79.31 90 ALA A O 1
ATOM 648 N N . GLY A 1 91 ? -6.830 -6.583 -12.214 1.00 80.44 91 GLY A N 1
ATOM 649 C CA . GLY A 1 91 ? -5.982 -7.781 -12.136 1.00 80.44 91 GLY A CA 1
ATOM 650 C C . GLY A 1 91 ? -5.084 -7.867 -10.892 1.00 80.44 91 GLY A C 1
ATOM 651 O O . GLY A 1 91 ? -4.332 -8.826 -10.737 1.00 80.44 91 GLY A O 1
ATOM 652 N N . ALA A 1 92 ? -5.190 -6.913 -9.966 1.00 80.69 92 ALA A N 1
ATOM 653 C CA . ALA A 1 92 ? -4.439 -6.847 -8.713 1.00 80.69 92 ALA A CA 1
ATOM 654 C C . ALA A 1 92 ? -5.354 -7.107 -7.501 1.00 80.69 92 ALA A C 1
ATOM 656 O O . ALA A 1 92 ? -5.607 -6.223 -6.679 1.00 80.69 92 ALA A O 1
ATOM 657 N N . ALA A 1 93 ? -5.896 -8.322 -7.393 1.00 81.38 93 ALA A N 1
ATOM 658 C CA . ALA A 1 93 ? -6.792 -8.688 -6.295 1.00 81.38 93 ALA A CA 1
ATOM 659 C C . ALA A 1 93 ? -6.079 -8.681 -4.929 1.00 81.38 93 ALA A C 1
ATOM 661 O O . ALA A 1 93 ? -4.977 -9.221 -4.786 1.00 81.38 93 ALA A O 1
ATOM 662 N N . CYS A 1 94 ? -6.739 -8.116 -3.915 1.00 84.62 94 CYS A N 1
ATOM 663 C CA . CYS A 1 94 ? -6.271 -8.197 -2.533 1.00 84.62 94 CYS A CA 1
ATOM 664 C C . CYS A 1 94 ? -6.323 -9.640 -2.020 1.00 84.62 94 CYS A C 1
ATOM 666 O O . CYS A 1 94 ? -7.320 -10.337 -2.210 1.00 84.62 94 CYS A O 1
ATOM 668 N N . LYS A 1 95 ? -5.263 -10.072 -1.339 1.00 81.50 95 LYS A N 1
ATOM 669 C CA . LYS A 1 95 ? -5.123 -11.401 -0.732 1.00 81.50 95 LYS A CA 1
ATOM 670 C C . LYS A 1 95 ? -4.918 -11.365 0.777 1.00 81.50 95 LYS A C 1
ATOM 672 O O . LYS A 1 95 ? -4.932 -12.425 1.399 1.00 81.50 95 LYS A O 1
ATOM 677 N N . LEU A 1 96 ? -4.706 -10.196 1.382 1.00 78.69 96 LEU A N 1
ATOM 678 C CA . LEU A 1 96 ? -4.538 -10.119 2.831 1.00 78.69 96 LEU A CA 1
ATOM 679 C C . LEU A 1 96 ? -5.814 -10.607 3.552 1.00 78.69 96 LEU A C 1
ATOM 681 O O . LEU A 1 96 ? -6.908 -10.128 3.250 1.00 78.69 96 LEU A O 1
ATOM 685 N N . PRO A 1 97 ? -5.699 -11.529 4.528 1.00 69.44 97 PRO A N 1
ATOM 686 C CA . PRO A 1 97 ? -6.851 -12.125 5.213 1.00 69.44 97 PRO A CA 1
ATOM 687 C C . PRO A 1 97 ? -7.614 -11.119 6.080 1.00 69.44 97 PRO A C 1
ATOM 689 O O . PRO A 1 97 ? -8.753 -11.348 6.452 1.00 69.44 97 PRO A O 1
ATOM 692 N N . THR A 1 98 ? -7.008 -9.985 6.401 1.00 68.38 98 THR A N 1
ATOM 693 C CA . THR A 1 98 ? -7.643 -8.873 7.111 1.00 68.38 98 THR A CA 1
ATOM 694 C C . THR A 1 98 ? -8.472 -7.968 6.189 1.00 68.38 98 THR A C 1
ATOM 696 O O . THR A 1 98 ? -9.159 -7.084 6.686 1.00 68.38 98 THR A O 1
ATOM 699 N N . ASN A 1 99 ? -8.451 -8.205 4.867 1.00 67.12 99 ASN A N 1
ATOM 700 C CA . ASN A 1 99 ? -9.228 -7.468 3.860 1.00 67.12 99 ASN A CA 1
ATOM 701 C C . ASN A 1 99 ? -10.522 -8.172 3.425 1.00 67.12 99 ASN A C 1
ATOM 703 O O . ASN A 1 99 ? -11.313 -7.586 2.682 1.00 67.12 99 ASN A O 1
ATOM 707 N N . VAL A 1 100 ? -10.758 -9.412 3.863 1.00 57.31 100 VAL A N 1
ATOM 708 C CA . VAL A 1 100 ? -12.074 -10.043 3.722 1.00 57.31 100 VAL A CA 1
ATOM 709 C C . VAL A 1 100 ? -12.988 -9.445 4.783 1.00 57.31 100 VAL A C 1
ATOM 711 O O . VAL A 1 100 ? -12.732 -9.591 5.977 1.00 57.31 100 VAL A O 1
ATOM 714 N N . LYS A 1 101 ? -14.043 -8.745 4.339 1.00 49.47 101 LYS A N 1
ATOM 715 C CA . LYS A 1 101 ? -15.155 -8.350 5.212 1.00 49.47 101 LYS A CA 1
ATOM 716 C C . LYS A 1 101 ? -15.586 -9.592 5.999 1.00 49.47 101 LYS A C 1
ATOM 718 O O . LYS A 1 101 ? -15.949 -10.588 5.374 1.00 49.47 101 LYS A O 1
ATOM 723 N N . LYS A 1 102 ? -15.484 -9.536 7.329 1.00 42.38 102 LYS A N 1
ATOM 724 C CA . LYS A 1 102 ? -16.211 -10.474 8.188 1.00 42.38 102 LYS A CA 1
ATOM 725 C C . LYS A 1 102 ? -17.711 -10.292 8.002 1.00 42.38 102 LYS A C 1
ATOM 727 O O . LYS A 1 102 ? -18.128 -9.135 7.761 1.00 42.38 102 LYS A O 1
#

pLDDT: mean 75.02, std 13.28, range [42.38, 89.06]

Radius of gyration: 12.53 Å; chains: 1; bounding box: 33×25×29 Å

Secondary structure (DSSP, 8-state):
--HHHHHGGGT----SS-HHHHHHHHHHHHHHTT-TT--EEEEEEEEE-TTSEEEEEEEETTS---EEEEEETT-SS-SEEEEHHHHHHTT-----GGGS--

Foldseek 3Di:
DLVQLVVVVVVNHPPPDDVQVNQQLVQVLCVVVVNVQFRFPDKHFQQADPQQWTWMWTAGPNLDAIWIFTHHNPDDHTPDIHTQVRCVVVVRHDDPPSNPRD

Sequence (102 aa):
FYDCVRAGQLGQECKLNSPQSAYDSITKALVAKGRTTCKVAGARYIGATEAKNDVIEVACADGGPGFVLHMPQSGNTIDQVLSCGQSAAAGAACKLPTNVKK

Organism: NCBI:txid83655